Protein AF-A0A380JG86-F1 (afdb_monomer_lite)

Organism: NCBI:txid764290

Sequence (76 aa):
MKLDTLRNDIIVKQKKGLPFITASVMIWSLITLVAALNISIDVKHILVFCCAVPILPLAWVIGKMMKVDIFLRKTN

Foldseek 3Di:
DPVVVVVVVVVLVVVLCVLLVVLVVVLVVVLVVLVPDPDDPVVNVVVNVVSVVCSPVSSVVSCVVVVRDNDPPPDD

Structure (mmCIF, N/CA/C/O backbone):
data_AF-A0A380JG86-F1
#
_entry.id   AF-A0A380JG86-F1
#
loop_
_atom_site.group_PDB
_atom_site.id
_atom_site.type_symbol
_atom_site.label_atom_id
_atom_site.label_alt_id
_atom_site.label_comp_id
_atom_site.label_asym_id
_atom_site.label_entity_id
_atom_site.label_seq_id
_atom_site.pdbx_PDB_ins_code
_atom_site.Cartn_x
_atom_site.Cartn_y
_atom_site.Cartn_z
_atom_site.occupancy
_atom_site.B_iso_or_equiv
_atom_site.auth_seq_id
_atom_site.auth_comp_id
_atom_site.auth_asym_id
_atom_site.auth_atom_id
_atom_site.pdbx_PDB_model_num
ATOM 1 N N . MET A 1 1 ? 21.381 13.916 -28.135 1.00 58.91 1 MET A N 1
ATOM 2 C CA . MET A 1 1 ? 21.121 12.695 -27.336 1.00 58.91 1 MET A CA 1
ATOM 3 C C . MET A 1 1 ? 21.492 12.939 -25.877 1.00 58.91 1 MET A C 1
ATOM 5 O O . MET A 1 1 ? 22.672 12.912 -25.556 1.00 58.91 1 MET A O 1
ATOM 9 N N . LYS A 1 2 ? 20.509 13.247 -25.019 1.00 70.81 2 LYS A N 1
ATOM 10 C CA . LYS A 1 2 ? 20.621 13.123 -23.546 1.00 70.81 2 LYS A CA 1
ATOM 11 C C . LYS A 1 2 ? 19.285 13.380 -22.840 1.00 70.81 2 LYS A C 1
ATOM 13 O O . LYS A 1 2 ? 19.024 12.776 -21.811 1.00 70.81 2 LYS A O 1
ATOM 18 N N . LEU A 1 3 ? 18.444 14.257 -23.396 1.00 83.44 3 LEU A N 1
ATOM 19 C CA . LEU A 1 3 ? 17.181 14.678 -22.775 1.00 83.44 3 LEU A CA 1
ATOM 20 C C . LEU A 1 3 ? 16.059 13.645 -22.941 1.00 83.44 3 LEU A C 1
ATOM 22 O O . LEU A 1 3 ? 15.385 13.334 -21.964 1.00 83.44 3 LEU A O 1
ATOM 26 N N . ASP A 1 4 ? 15.892 13.061 -24.130 1.00 85.94 4 ASP A N 1
ATOM 27 C CA . ASP A 1 4 ? 14.846 12.055 -24.378 1.00 85.94 4 ASP A CA 1
ATOM 28 C C . ASP A 1 4 ? 15.046 10.776 -23.560 1.00 85.94 4 ASP A C 1
ATOM 30 O O . ASP A 1 4 ? 14.090 10.204 -23.038 1.00 85.94 4 ASP A O 1
ATOM 34 N N . THR A 1 5 ? 16.296 10.349 -23.383 1.00 82.88 5 THR A N 1
ATOM 35 C CA . THR A 1 5 ? 16.645 9.215 -22.516 1.00 82.88 5 THR A CA 1
ATOM 36 C C . THR A 1 5 ? 16.341 9.533 -21.053 1.00 82.88 5 THR A C 1
ATOM 38 O O . THR A 1 5 ? 15.692 8.739 -20.377 1.00 82.88 5 THR A O 1
ATOM 41 N N . LEU A 1 6 ? 16.699 10.737 -20.589 1.00 84.44 6 LEU A N 1
ATOM 42 C CA . LEU A 1 6 ? 16.432 11.175 -19.217 1.00 84.44 6 LEU A CA 1
ATOM 43 C C . LEU A 1 6 ? 14.926 11.290 -18.935 1.00 84.44 6 LEU A C 1
ATOM 45 O O . LEU A 1 6 ? 14.456 10.892 -17.872 1.00 84.44 6 LEU A O 1
ATOM 49 N N . ARG A 1 7 ? 14.153 11.790 -19.906 1.00 84.94 7 ARG A N 1
ATOM 50 C CA . ARG A 1 7 ? 12.691 11.879 -19.821 1.00 84.94 7 ARG A CA 1
ATOM 51 C C . ARG A 1 7 ? 12.059 10.495 -19.681 1.00 84.94 7 ARG A C 1
ATOM 53 O O . ARG A 1 7 ? 11.189 10.317 -18.831 1.00 84.94 7 ARG A O 1
ATOM 60 N N . ASN A 1 8 ? 12.503 9.520 -20.473 1.00 83.94 8 ASN A N 1
ATOM 61 C CA . ASN A 1 8 ? 12.006 8.147 -20.376 1.00 83.94 8 ASN A CA 1
ATOM 62 C C . ASN A 1 8 ? 12.336 7.508 -19.017 1.00 83.94 8 ASN A C 1
ATOM 64 O O . ASN A 1 8 ? 11.452 6.912 -18.400 1.00 83.94 8 ASN A O 1
ATOM 68 N N . ASP A 1 9 ? 13.547 7.711 -18.493 1.00 82.56 9 ASP A N 1
ATOM 69 C CA . ASP A 1 9 ? 13.927 7.215 -17.162 1.00 82.56 9 ASP A CA 1
ATOM 70 C C . ASP A 1 9 ? 13.070 7.812 -16.037 1.00 82.56 9 ASP A C 1
ATOM 72 O O . ASP A 1 9 ? 12.672 7.106 -15.103 1.00 82.56 9 ASP A O 1
ATOM 76 N N . ILE A 1 10 ? 12.751 9.107 -16.124 1.00 82.94 10 ILE A N 1
ATOM 77 C CA . ILE A 1 10 ? 11.879 9.786 -15.157 1.00 82.94 10 ILE A CA 1
ATOM 78 C C . ILE A 1 10 ? 10.464 9.192 -15.203 1.00 82.94 10 ILE A C 1
ATOM 80 O O . ILE A 1 10 ? 9.913 8.863 -14.151 1.00 82.94 10 ILE A O 1
ATOM 84 N N . ILE A 1 11 ? 9.904 8.969 -16.397 1.00 80.25 11 ILE A N 1
ATOM 85 C CA . ILE A 1 11 ? 8.569 8.368 -16.572 1.00 80.25 11 ILE A CA 1
ATOM 86 C C . ILE A 1 11 ? 8.511 6.964 -15.953 1.00 80.25 11 ILE A C 1
ATOM 88 O O . ILE A 1 11 ? 7.556 6.630 -15.244 1.00 80.25 11 ILE A O 1
ATOM 92 N N . VAL A 1 12 ? 9.539 6.142 -16.180 1.00 78.56 12 VAL A N 1
ATOM 93 C CA . VAL A 1 12 ? 9.619 4.786 -15.617 1.00 78.56 12 VAL A CA 1
ATOM 94 C C . VAL A 1 12 ? 9.733 4.827 -14.091 1.00 78.56 12 VAL A C 1
ATOM 96 O O . VAL A 1 12 ? 9.081 4.034 -13.412 1.00 78.56 12 VAL A O 1
ATOM 99 N N . LYS A 1 13 ? 10.504 5.766 -13.524 1.00 76.56 13 LYS A N 1
ATOM 100 C CA . LYS A 1 13 ? 10.624 5.936 -12.065 1.00 76.56 13 LYS A CA 1
ATOM 101 C C . LYS A 1 13 ? 9.332 6.445 -11.422 1.00 76.56 13 LYS A C 1
ATOM 103 O O . LYS A 1 13 ? 8.939 5.913 -10.388 1.00 76.56 13 LYS A O 1
ATOM 108 N N . GLN A 1 14 ? 8.643 7.412 -12.028 1.00 73.25 14 GLN A N 1
ATOM 109 C CA . GLN A 1 14 ? 7.391 7.953 -11.483 1.00 73.25 14 GLN A CA 1
ATOM 110 C C . GLN A 1 14 ? 6.270 6.909 -11.444 1.00 73.25 14 GLN A C 1
ATOM 112 O O . GLN A 1 14 ? 5.518 6.852 -10.471 1.00 73.25 14 GLN A O 1
ATOM 117 N N . LYS A 1 15 ? 6.199 6.019 -12.443 1.00 75.00 15 LYS A N 1
ATOM 118 C CA . LYS A 1 15 ? 5.221 4.918 -12.459 1.00 75.00 15 LYS A CA 1
ATOM 119 C C . LYS A 1 15 ? 5.362 3.977 -11.255 1.00 75.00 15 LYS A C 1
ATOM 121 O O . LYS A 1 15 ? 4.362 3.394 -10.859 1.00 75.00 15 LYS A O 1
ATOM 126 N N . LYS A 1 16 ? 6.542 3.886 -10.624 1.00 70.75 16 LYS A N 1
ATOM 127 C CA . LYS A 1 16 ? 6.793 3.040 -9.437 1.00 70.75 16 LYS A CA 1
ATOM 128 C C . LYS A 1 16 ? 6.158 3.554 -8.148 1.00 70.75 16 LYS A C 1
ATOM 130 O O . LYS A 1 16 ? 5.869 2.751 -7.269 1.00 70.75 16 LYS A O 1
ATOM 135 N N . GLY A 1 17 ? 5.923 4.862 -8.035 1.00 75.12 17 GLY A N 1
ATOM 136 C CA . GLY A 1 17 ? 5.221 5.450 -6.887 1.00 75.12 17 GLY A CA 1
ATOM 137 C C . GLY A 1 17 ? 3.697 5.333 -6.982 1.00 75.12 17 GLY A C 1
ATOM 138 O O . GLY A 1 17 ? 3.004 5.433 -5.972 1.00 75.12 17 GLY A O 1
ATOM 139 N N . LEU A 1 18 ? 3.171 5.080 -8.184 1.00 80.25 18 LEU A N 1
ATOM 140 C CA . LEU A 1 18 ? 1.736 5.022 -8.450 1.00 80.25 18 LEU A CA 1
ATOM 141 C C . LEU A 1 18 ? 0.998 3.964 -7.603 1.00 80.25 18 LEU A C 1
ATOM 143 O O . LEU A 1 18 ? -0.017 4.319 -7.007 1.00 80.25 18 LEU A O 1
ATOM 147 N N . PRO A 1 19 ? 1.506 2.724 -7.439 1.00 82.88 19 PRO A N 1
ATOM 148 C CA . PRO A 1 19 ? 0.841 1.712 -6.618 1.00 82.88 19 PRO A CA 1
ATOM 149 C C . PRO A 1 19 ? 0.714 2.107 -5.142 1.00 82.88 19 PRO A C 1
ATOM 151 O O . PRO A 1 19 ? -0.264 1.748 -4.495 1.00 82.88 19 PRO A O 1
ATOM 154 N N . PHE A 1 20 ? 1.676 2.870 -4.610 1.00 82.31 20 PHE A N 1
ATOM 155 C CA . PHE A 1 20 ? 1.639 3.354 -3.229 1.00 82.31 20 PHE A CA 1
ATOM 156 C C . PHE A 1 20 ? 0.556 4.423 -3.040 1.00 82.31 20 PHE A C 1
ATOM 158 O O . PHE A 1 20 ? -0.193 4.389 -2.066 1.00 82.31 20 PHE A O 1
ATOM 165 N N . ILE A 1 21 ? 0.425 5.336 -4.008 1.00 86.94 21 ILE A N 1
ATOM 166 C CA . ILE A 1 21 ? -0.633 6.355 -4.010 1.00 86.94 21 ILE A CA 1
ATOM 167 C C . ILE A 1 21 ? -2.006 5.681 -4.121 1.00 86.94 21 ILE A C 1
ATOM 169 O O . ILE A 1 21 ? -2.910 6.002 -3.354 1.00 86.94 21 ILE A O 1
ATOM 173 N N . THR A 1 22 ? -2.154 4.700 -5.017 1.00 85.25 22 THR A N 1
ATOM 174 C CA . THR A 1 22 ? -3.402 3.937 -5.164 1.00 85.25 22 THR A CA 1
ATOM 175 C C . THR A 1 22 ? -3.761 3.170 -3.888 1.00 85.25 22 THR A C 1
ATOM 177 O O . THR A 1 22 ? -4.910 3.228 -3.452 1.00 85.25 22 THR A O 1
ATOM 180 N N . ALA A 1 23 ? -2.789 2.513 -3.246 1.00 86.56 23 ALA A N 1
ATOM 181 C CA . ALA A 1 23 ? -2.998 1.849 -1.959 1.00 86.56 23 ALA A CA 1
ATOM 182 C C . ALA A 1 23 ? -3.447 2.838 -0.870 1.00 86.56 23 ALA A C 1
ATOM 184 O O . ALA A 1 23 ? -4.373 2.544 -0.120 1.00 86.56 23 ALA A O 1
ATOM 185 N N . SER A 1 24 ? -2.843 4.030 -0.821 1.00 86.94 24 SER A N 1
ATOM 186 C CA . SER A 1 24 ? -3.203 5.082 0.137 1.00 86.94 24 SER A CA 1
ATOM 187 C C . SER A 1 24 ? -4.661 5.529 -0.009 1.00 86.94 24 SER A C 1
ATOM 189 O O . SER A 1 24 ? -5.389 5.573 0.982 1.00 86.94 24 SER A O 1
ATOM 191 N N . VAL A 1 25 ? -5.124 5.783 -1.239 1.00 90.31 25 VAL A N 1
ATOM 192 C CA . VAL A 1 25 ? -6.526 6.162 -1.505 1.00 90.31 25 VAL A CA 1
ATOM 193 C C . VAL A 1 25 ? -7.493 5.064 -1.051 1.00 90.31 25 VAL A C 1
ATOM 195 O O . VAL A 1 25 ? -8.519 5.356 -0.438 1.00 90.31 25 VAL A O 1
ATOM 198 N N . MET A 1 26 ? -7.147 3.797 -1.297 1.00 87.25 26 MET A N 1
ATOM 199 C CA . MET A 1 26 ? -7.959 2.651 -0.883 1.00 87.25 26 MET A CA 1
ATOM 200 C C . MET A 1 26 ? -8.061 2.540 0.646 1.00 87.25 26 MET A C 1
ATOM 202 O O . MET A 1 26 ? -9.146 2.325 1.182 1.00 87.25 26 MET A O 1
ATOM 206 N N . ILE A 1 27 ? -6.949 2.745 1.355 1.00 89.06 27 ILE A N 1
ATOM 207 C CA . ILE A 1 27 ? -6.892 2.691 2.823 1.00 89.06 27 ILE A CA 1
ATOM 208 C C . ILE A 1 27 ? -7.674 3.847 3.442 1.00 89.06 27 ILE A C 1
ATOM 210 O O . ILE A 1 27 ? -8.470 3.625 4.349 1.00 89.06 27 ILE A O 1
ATOM 214 N N . TRP A 1 28 ? -7.505 5.068 2.929 1.00 89.06 28 TRP A N 1
ATOM 215 C CA . TRP A 1 28 ? -8.271 6.225 3.390 1.00 89.06 28 TRP A CA 1
ATOM 216 C C . TRP A 1 28 ? -9.773 6.040 3.183 1.00 89.06 28 TRP A C 1
ATOM 218 O O . TRP A 1 28 ? -10.544 6.348 4.086 1.00 89.06 28 TRP A O 1
ATOM 228 N N . SER A 1 29 ? -10.190 5.462 2.053 1.00 89.62 29 SER A N 1
ATOM 229 C CA . SER A 1 29 ? -11.595 5.109 1.823 1.00 89.62 29 SER A CA 1
ATOM 230 C C . SER A 1 29 ? -12.119 4.120 2.873 1.00 89.62 29 SER A C 1
ATOM 232 O O . SER A 1 29 ? -13.211 4.316 3.409 1.00 89.62 29 SER A O 1
ATOM 234 N N . LEU A 1 30 ? -11.321 3.108 3.232 1.00 87.31 30 LEU A N 1
ATOM 235 C CA . LEU A 1 30 ? -11.662 2.136 4.273 1.00 87.31 30 LEU A CA 1
ATOM 236 C C . LEU A 1 30 ? -11.772 2.791 5.658 1.00 87.31 30 LEU A C 1
ATOM 238 O O . LEU A 1 30 ? -12.728 2.542 6.388 1.00 87.31 30 LEU A O 1
ATOM 242 N N . ILE A 1 31 ? -10.833 3.680 5.994 1.00 87.81 31 ILE A N 1
ATOM 243 C CA . ILE A 1 31 ? -10.847 4.459 7.239 1.00 87.81 31 ILE A CA 1
ATOM 244 C C . ILE A 1 31 ? -12.094 5.344 7.301 1.00 87.81 31 ILE A C 1
ATOM 246 O O . ILE A 1 31 ? -12.758 5.373 8.333 1.00 87.81 31 ILE A O 1
ATOM 250 N N . THR A 1 32 ? -12.456 6.026 6.211 1.00 89.12 32 THR A N 1
ATOM 251 C CA . THR A 1 32 ? -13.679 6.839 6.141 1.00 89.12 32 THR A CA 1
ATOM 252 C C . THR A 1 32 ? -14.934 5.987 6.329 1.00 89.12 32 THR A C 1
ATOM 254 O O . THR A 1 32 ? -15.846 6.402 7.041 1.00 89.12 32 THR A O 1
ATOM 257 N N . LEU A 1 33 ? -14.975 4.781 5.757 1.00 88.31 33 LEU A N 1
ATOM 258 C CA . LEU A 1 33 ? -16.096 3.857 5.932 1.00 88.31 33 LEU A CA 1
ATOM 259 C C . LEU A 1 33 ? -16.240 3.409 7.396 1.00 88.31 33 LEU A C 1
ATOM 261 O O . LEU A 1 33 ? -17.332 3.454 7.960 1.00 88.31 33 LEU A O 1
ATOM 265 N 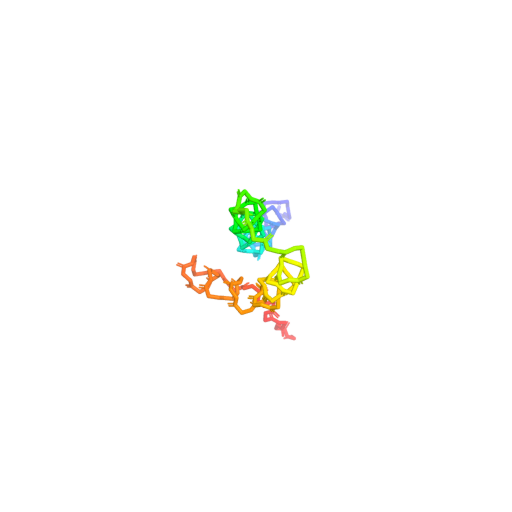N . VAL A 1 34 ? -15.129 3.043 8.038 1.00 85.94 34 VAL A N 1
ATOM 266 C CA . VAL A 1 34 ? -15.086 2.699 9.469 1.00 85.94 34 VAL A CA 1
ATOM 267 C C . VAL A 1 34 ? -15.461 3.906 10.331 1.00 85.94 34 VAL A C 1
ATOM 269 O O . VAL A 1 34 ? -16.164 3.763 11.330 1.00 85.94 34 VAL A O 1
ATOM 272 N N . ALA A 1 35 ? -15.042 5.109 9.928 1.00 84.75 35 ALA A N 1
ATOM 273 C CA . ALA A 1 35 ? -15.383 6.357 10.595 1.00 84.75 35 ALA A CA 1
ATOM 274 C C . ALA A 1 35 ? -16.882 6.690 10.501 1.00 84.75 35 ALA A C 1
ATOM 276 O O . ALA A 1 35 ? -17.440 7.237 11.455 1.00 84.75 35 ALA A O 1
ATOM 277 N N . ALA A 1 36 ? -17.540 6.328 9.398 1.00 86.69 36 ALA A N 1
ATOM 278 C CA . ALA A 1 36 ? -18.978 6.498 9.211 1.00 86.69 36 ALA A CA 1
ATOM 279 C C . ALA A 1 36 ? -19.815 5.484 10.017 1.00 86.69 36 ALA A C 1
ATOM 281 O O . ALA A 1 36 ? -20.949 5.790 10.385 1.00 86.69 36 ALA A O 1
ATOM 282 N N . LEU A 1 37 ? -19.268 4.305 10.346 1.00 85.44 37 LEU A N 1
ATOM 283 C CA . LEU A 1 37 ? -19.938 3.343 11.228 1.00 85.44 37 LEU A CA 1
ATOM 284 C C . LEU A 1 37 ? -20.009 3.863 12.677 1.00 85.44 37 LEU A C 1
ATOM 286 O O . LEU A 1 37 ? -19.028 4.348 13.254 1.00 85.44 37 LEU A O 1
ATOM 290 N N . ASN A 1 38 ? -21.185 3.731 13.294 1.00 78.25 38 ASN A N 1
ATOM 291 C CA . ASN A 1 38 ? -21.449 4.152 14.673 1.00 78.25 38 ASN A CA 1
ATOM 292 C C . ASN A 1 38 ? -21.056 3.047 15.672 1.00 78.25 38 ASN A C 1
ATOM 294 O O . ASN A 1 38 ? -21.887 2.413 16.312 1.00 78.25 38 ASN A O 1
ATOM 298 N N . ILE A 1 39 ? -19.759 2.758 15.704 1.00 81.81 39 ILE A N 1
ATOM 299 C CA . ILE A 1 39 ? -19.116 1.785 16.585 1.00 81.81 39 ILE A CA 1
ATOM 300 C C . ILE A 1 39 ? -18.481 2.525 17.779 1.00 81.81 39 ILE A C 1
ATOM 302 O O . ILE A 1 39 ? -18.072 3.680 17.636 1.00 81.81 39 ILE A O 1
ATOM 306 N N . SER A 1 40 ? -18.361 1.859 18.937 1.00 81.94 40 SER A N 1
ATOM 307 C CA . SER A 1 40 ? -17.690 2.401 20.128 1.00 81.94 40 SER A CA 1
ATOM 308 C C . SER A 1 40 ? -16.297 2.952 19.804 1.00 81.94 40 SER A C 1
ATOM 310 O O . SER A 1 40 ? -15.524 2.340 19.068 1.00 81.94 40 SER A O 1
ATOM 312 N N . ILE A 1 41 ? -15.966 4.114 20.365 1.00 82.31 41 ILE A N 1
ATOM 313 C CA . ILE A 1 41 ? -14.747 4.873 20.044 1.00 82.31 41 ILE A CA 1
ATOM 314 C C . ILE A 1 41 ? -13.472 4.028 20.190 1.00 82.31 41 ILE A C 1
ATOM 316 O O . ILE A 1 41 ? -12.638 4.042 19.286 1.00 82.31 41 ILE A O 1
ATOM 320 N N . ASP A 1 42 ? -13.359 3.213 21.240 1.00 81.62 42 ASP A N 1
ATOM 321 C CA . ASP A 1 42 ? -12.158 2.408 21.513 1.00 81.62 42 ASP A CA 1
ATOM 322 C C . ASP A 1 42 ? -11.824 1.421 20.388 1.00 81.62 42 ASP A C 1
ATOM 324 O O . ASP A 1 42 ? -10.698 1.368 19.887 1.00 81.62 42 ASP A O 1
ATOM 328 N N . VAL A 1 43 ? -12.822 0.670 19.920 1.00 83.12 43 VAL A N 1
ATOM 329 C CA . VAL A 1 43 ? -12.628 -0.289 18.824 1.00 83.12 43 VAL A CA 1
ATOM 330 C C . VAL A 1 43 ? -12.438 0.425 17.483 1.00 83.12 43 VAL A C 1
ATOM 332 O O . VAL A 1 43 ? -11.754 -0.101 16.610 1.00 83.12 43 VAL A O 1
ATOM 335 N N . LYS A 1 44 ? -12.953 1.650 17.329 1.00 84.81 44 LYS A N 1
ATOM 336 C CA . LYS A 1 44 ? -1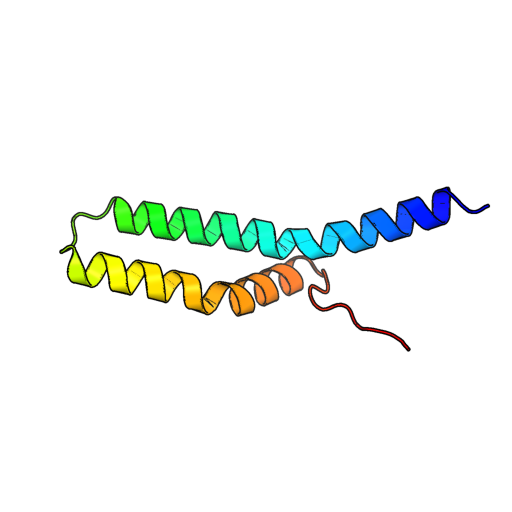2.789 2.475 16.123 1.00 84.81 44 LYS A CA 1
ATOM 337 C C . LYS A 1 44 ? -11.325 2.868 15.904 1.00 84.81 44 LYS A C 1
ATOM 339 O O . LYS A 1 44 ? -10.811 2.715 14.797 1.00 84.81 44 LYS A O 1
ATOM 344 N N . HIS A 1 45 ? -10.630 3.295 16.960 1.00 83.94 45 HIS A N 1
ATOM 345 C CA . HIS A 1 45 ? -9.204 3.635 16.891 1.00 83.9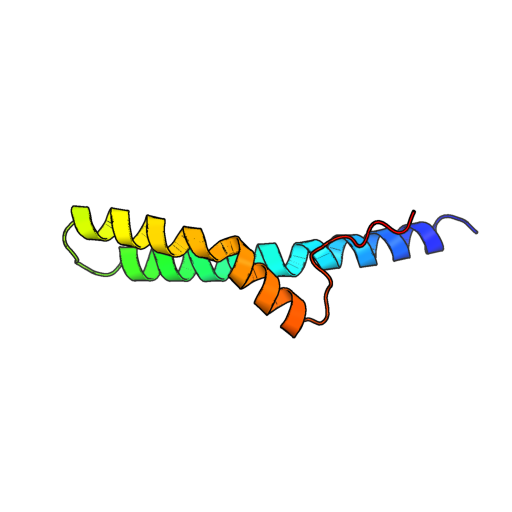4 45 HIS A CA 1
ATOM 346 C C . HIS A 1 45 ? -8.330 2.418 16.563 1.00 83.94 45 HIS A C 1
ATOM 348 O O . HIS A 1 45 ? -7.458 2.505 15.695 1.00 83.94 45 HIS A O 1
ATOM 354 N N . ILE A 1 46 ? -8.596 1.273 17.201 1.00 86.69 46 ILE A N 1
ATOM 355 C CA . ILE A 1 46 ? -7.859 0.024 16.950 1.00 86.69 46 ILE A CA 1
ATOM 356 C C . ILE A 1 46 ? -8.050 -0.441 15.502 1.00 86.69 46 ILE A C 1
ATOM 358 O O . ILE A 1 46 ? -7.087 -0.849 14.850 1.00 86.69 46 ILE A O 1
ATOM 362 N N . LEU A 1 47 ? -9.272 -0.346 14.974 1.00 84.69 47 LEU A N 1
ATOM 363 C CA . LEU A 1 47 ? -9.585 -0.804 13.622 1.00 84.69 47 LEU A CA 1
ATOM 364 C C . LEU A 1 47 ? -8.917 0.074 12.555 1.00 84.69 47 LEU A C 1
ATOM 366 O O . LEU A 1 47 ? -8.331 -0.454 11.613 1.00 84.69 47 LEU A O 1
ATOM 370 N N . VAL A 1 48 ? -8.913 1.397 12.748 1.00 85.44 48 VAL A N 1
ATOM 371 C CA . VAL A 1 48 ? -8.177 2.338 11.885 1.00 85.44 48 VAL A CA 1
ATOM 372 C C . VAL A 1 48 ? -6.675 2.047 11.905 1.00 85.44 48 VAL A C 1
ATOM 374 O O . VAL A 1 48 ? -6.041 2.024 10.848 1.00 85.44 48 VAL A O 1
ATOM 377 N N . PHE A 1 49 ? -6.105 1.762 13.080 1.00 85.00 49 PHE A N 1
ATOM 378 C CA . PHE A 1 49 ? -4.689 1.414 13.200 1.00 85.00 49 PHE A CA 1
ATOM 379 C C . PHE A 1 49 ? -4.371 0.099 12.475 1.00 85.00 49 PHE A C 1
ATOM 381 O O . PHE A 1 49 ? -3.409 0.022 11.713 1.00 85.00 49 PHE A O 1
ATOM 388 N N .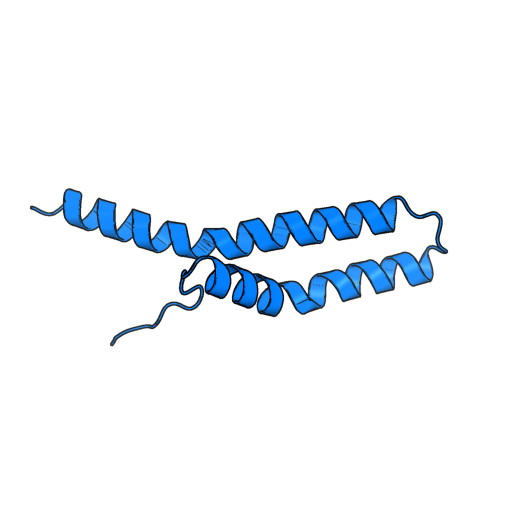 CYS A 1 50 ? -5.226 -0.913 12.639 1.00 84.94 50 CYS A N 1
ATOM 389 C CA . CYS A 1 50 ? -5.105 -2.200 11.960 1.00 84.94 50 CYS A CA 1
ATOM 390 C C . CYS A 1 50 ? -5.209 -2.063 10.433 1.00 84.94 50 CYS A C 1
ATOM 392 O O . CYS A 1 50 ? -4.435 -2.693 9.717 1.00 84.94 50 CYS A O 1
ATOM 394 N N . CYS A 1 51 ? -6.090 -1.192 9.925 1.00 81.12 51 CYS A N 1
ATOM 395 C CA . CYS A 1 51 ? -6.199 -0.911 8.493 1.00 81.12 51 CYS A CA 1
ATOM 396 C C . CYS A 1 51 ? -4.910 -0.327 7.898 1.00 81.12 51 CYS A C 1
ATOM 398 O O . CYS A 1 51 ? -4.632 -0.590 6.734 1.00 81.12 51 CYS A O 1
ATOM 400 N N . ALA A 1 52 ? -4.103 0.413 8.664 1.00 81.38 52 ALA A N 1
ATOM 401 C CA . ALA A 1 52 ? -2.852 0.994 8.169 1.00 81.38 52 ALA A CA 1
ATOM 402 C C . ALA A 1 52 ? -1.684 -0.011 8.107 1.00 81.38 52 ALA A C 1
ATOM 404 O O . ALA A 1 52 ? -0.811 0.121 7.250 1.00 81.38 52 ALA A O 1
ATOM 405 N N . VAL A 1 53 ? -1.669 -1.037 8.969 1.00 83.00 53 VAL A N 1
ATOM 406 C CA . VAL A 1 53 ? -0.603 -2.061 9.029 1.00 83.00 53 VAL A CA 1
ATOM 407 C C . VAL A 1 53 ? -0.344 -2.751 7.675 1.00 83.00 53 VAL A C 1
ATOM 409 O O . VAL A 1 53 ? 0.821 -2.870 7.284 1.00 83.00 53 VAL A O 1
ATOM 412 N N . PRO A 1 54 ? -1.364 -3.170 6.900 1.00 83.06 54 PRO A N 1
ATOM 413 C CA . PRO A 1 54 ? -1.146 -3.815 5.614 1.00 83.06 54 PRO A CA 1
ATOM 414 C C . PRO A 1 54 ? -0.871 -2.850 4.447 1.00 83.06 54 PRO A C 1
ATOM 416 O O . PRO A 1 54 ? -0.840 -3.319 3.314 1.00 83.06 54 PRO A O 1
ATOM 419 N N . ILE A 1 55 ? -0.619 -1.547 4.651 1.00 83.00 55 ILE A N 1
ATOM 420 C CA . ILE A 1 55 ? -0.339 -0.596 3.546 1.00 83.00 55 ILE A CA 1
ATOM 421 C C . ILE A 1 55 ? 0.766 -1.092 2.607 1.00 83.00 55 ILE A C 1
ATOM 423 O O . ILE A 1 55 ? 0.619 -1.033 1.388 1.00 83.00 55 ILE A O 1
ATOM 427 N N . LEU A 1 56 ? 1.869 -1.593 3.167 1.00 81.06 56 LEU A N 1
ATOM 428 C CA . LEU A 1 56 ? 3.022 -2.061 2.399 1.00 81.06 56 LEU A CA 1
ATOM 429 C C . LEU A 1 56 ? 2.722 -3.339 1.598 1.00 81.06 56 LEU A C 1
ATOM 431 O O . LEU A 1 56 ? 2.965 -3.335 0.388 1.00 81.06 56 LEU A O 1
ATOM 435 N N . PRO A 1 57 ? 2.176 -4.417 2.200 1.00 84.12 57 PRO A N 1
ATOM 436 C CA . PRO A 1 57 ? 1.779 -5.592 1.430 1.00 84.12 57 PRO A CA 1
ATOM 437 C C . PRO A 1 57 ? 0.657 -5.287 0.428 1.00 84.12 57 PRO A C 1
ATOM 439 O O . PRO A 1 57 ? 0.685 -5.822 -0.678 1.00 84.12 57 PRO A O 1
ATOM 442 N N . LEU A 1 58 ? -0.278 -4.387 0.750 1.0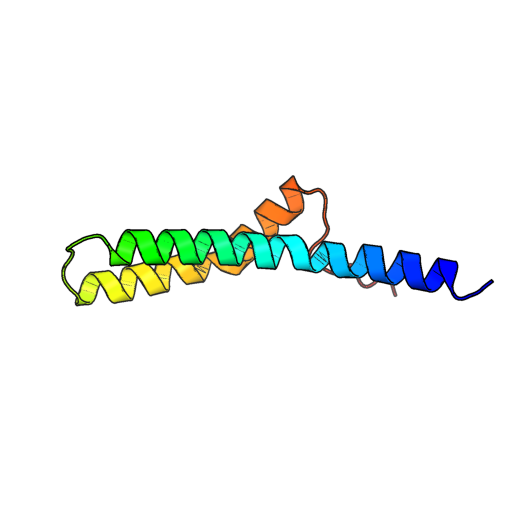0 83.75 58 LEU A N 1
ATOM 443 C CA . LEU A 1 58 ? -1.340 -3.969 -0.169 1.00 83.75 58 LEU A CA 1
ATOM 444 C C . LEU A 1 58 ? -0.769 -3.217 -1.377 1.00 83.75 58 LEU A C 1
ATOM 446 O O . LEU A 1 58 ? -1.092 -3.549 -2.518 1.00 83.75 58 LEU A O 1
ATOM 450 N N . ALA A 1 59 ? 0.135 -2.260 -1.142 1.00 83.50 59 ALA A N 1
ATOM 451 C CA . ALA A 1 59 ? 0.852 -1.574 -2.209 1.00 83.50 59 ALA A CA 1
ATOM 452 C C . ALA A 1 59 ? 1.589 -2.590 -3.083 1.00 83.50 59 ALA A C 1
ATOM 454 O O . ALA A 1 59 ? 1.435 -2.554 -4.300 1.00 83.50 59 ALA A O 1
ATOM 455 N N . TRP A 1 60 ? 2.303 -3.547 -2.481 1.00 82.81 60 TRP A N 1
ATOM 456 C CA . TRP A 1 60 ? 3.016 -4.596 -3.209 1.00 82.81 60 TRP A CA 1
ATOM 457 C C . TRP A 1 60 ? 2.108 -5.431 -4.125 1.00 82.81 60 TRP A C 1
ATOM 459 O O . TRP A 1 60 ? 2.438 -5.635 -5.297 1.00 82.81 60 TRP A O 1
ATOM 469 N N . VAL A 1 61 ? 0.938 -5.852 -3.632 1.00 83.19 61 VAL A N 1
ATOM 470 C CA . VAL A 1 61 ? -0.065 -6.584 -4.426 1.00 83.19 61 VAL A CA 1
ATOM 471 C C . VAL A 1 61 ? -0.579 -5.735 -5.591 1.00 83.19 61 VAL A C 1
ATOM 473 O O . VAL A 1 61 ? -0.631 -6.220 -6.724 1.00 83.19 61 VAL A O 1
ATOM 476 N N . ILE A 1 62 ? -0.893 -4.459 -5.350 1.00 82.06 62 ILE A N 1
ATOM 477 C CA . ILE A 1 62 ? -1.355 -3.533 -6.395 1.00 82.06 62 ILE A CA 1
ATOM 478 C C . ILE A 1 62 ? -0.259 -3.313 -7.448 1.00 82.06 62 ILE A C 1
ATOM 480 O O . ILE A 1 62 ? -0.545 -3.334 -8.645 1.00 82.06 62 ILE A O 1
ATOM 484 N N . GLY A 1 63 ? 1.008 -3.185 -7.043 1.00 80.38 63 GLY A N 1
ATOM 485 C CA . GLY A 1 63 ? 2.128 -3.080 -7.983 1.00 80.38 63 GLY A CA 1
ATOM 486 C C . GLY A 1 63 ? 2.291 -4.323 -8.840 1.00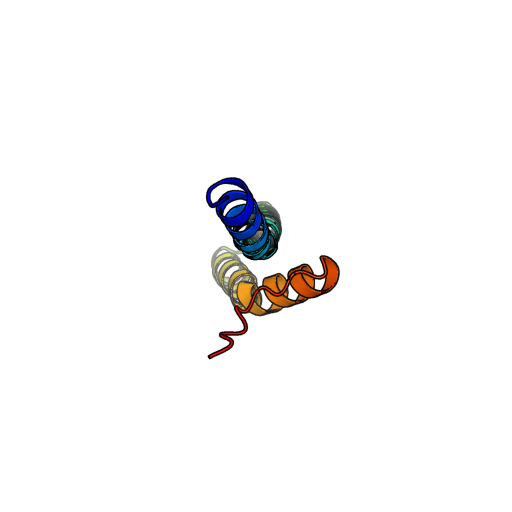 80.38 63 GLY A C 1
ATOM 487 O O . GLY A 1 63 ? 2.461 -4.209 -10.054 1.00 80.38 63 GLY A O 1
ATOM 488 N N . LYS A 1 64 ? 2.137 -5.513 -8.245 1.00 78.94 64 LYS A N 1
ATOM 489 C CA . LYS A 1 64 ? 2.137 -6.777 -8.991 1.00 78.94 64 LYS A CA 1
ATOM 490 C C . LYS A 1 64 ? 0.998 -6.820 -10.015 1.00 78.94 64 LYS A C 1
ATOM 492 O O . LYS A 1 64 ? 1.223 -7.245 -11.147 1.00 78.94 64 LYS A O 1
ATOM 497 N N . MET A 1 65 ? -0.188 -6.322 -9.657 1.00 77.94 65 MET A N 1
ATOM 498 C CA . MET A 1 65 ? -1.342 -6.242 -10.561 1.00 77.94 65 MET A CA 1
ATOM 499 C C . MET A 1 65 ? -1.124 -5.242 -11.707 1.00 77.94 65 MET A C 1
ATOM 501 O O . MET A 1 65 ? -1.486 -5.520 -12.847 1.00 77.94 65 MET A O 1
ATOM 505 N N . MET A 1 66 ? -0.455 -4.117 -11.439 1.00 76.19 66 MET A N 1
ATOM 506 C CA . MET A 1 66 ? -0.096 -3.113 -12.450 1.00 76.19 66 MET A CA 1
ATOM 507 C C . MET A 1 66 ? 1.173 -3.467 -13.251 1.00 76.19 66 MET A C 1
ATOM 509 O O . MET A 1 66 ? 1.575 -2.684 -14.111 1.00 76.19 66 MET A O 1
ATOM 513 N N . LYS A 1 67 ? 1.810 -4.624 -12.994 1.00 70.88 67 LYS A N 1
ATOM 514 C CA . LYS A 1 67 ? 3.133 -5.012 -13.536 1.00 70.88 67 LYS A CA 1
ATOM 515 C C . LYS A 1 67 ? 4.219 -3.953 -13.290 1.00 70.88 67 LYS A C 1
ATOM 517 O O . LYS A 1 67 ? 5.121 -3.765 -14.105 1.00 70.88 67 LYS A O 1
ATOM 522 N N . VAL A 1 68 ? 4.121 -3.244 -12.171 1.00 68.50 68 VAL A N 1
ATOM 523 C CA . VAL A 1 68 ? 5.076 -2.220 -11.757 1.00 68.50 68 VAL A CA 1
ATOM 524 C C . VAL A 1 68 ? 5.880 -2.750 -10.577 1.00 68.50 68 VAL A C 1
ATOM 526 O O . VAL A 1 68 ? 5.334 -3.015 -9.506 1.00 68.50 68 VAL A O 1
ATOM 529 N N . ASP A 1 69 ? 7.196 -2.850 -10.754 1.00 66.19 69 ASP A N 1
ATOM 530 C CA . ASP A 1 69 ? 8.117 -3.125 -9.653 1.00 66.19 69 ASP A CA 1
ATOM 531 C C . ASP A 1 69 ? 8.190 -1.915 -8.715 1.00 66.19 69 ASP A C 1
ATOM 533 O O . ASP A 1 69 ? 8.840 -0.908 -9.011 1.00 66.19 69 ASP A O 1
ATOM 537 N N . ILE A 1 70 ? 7.513 -2.020 -7.570 1.00 66.38 70 ILE A N 1
ATOM 538 C CA . ILE A 1 70 ? 7.550 -1.011 -6.498 1.00 66.38 70 ILE A CA 1
ATOM 539 C C . ILE A 1 70 ? 8.922 -0.990 -5.826 1.00 66.38 70 ILE A C 1
ATOM 541 O O . ILE A 1 70 ? 9.419 0.066 -5.440 1.00 66.38 70 ILE A O 1
ATOM 545 N N . PHE A 1 71 ? 9.568 -2.151 -5.724 1.00 63.31 71 PHE A N 1
ATOM 546 C CA . PHE A 1 71 ? 10.936 -2.242 -5.244 1.00 63.31 71 PHE A CA 1
ATOM 547 C C . PHE A 1 71 ? 11.894 -1.924 -6.389 1.00 63.31 71 PHE A C 1
ATOM 549 O O . PHE A 1 71 ? 11.941 -2.611 -7.409 1.00 63.31 71 PHE A O 1
ATOM 556 N N . LEU A 1 72 ? 12.689 -0.868 -6.219 1.00 55.09 72 LEU A N 1
ATOM 557 C CA . LEU A 1 72 ? 13.844 -0.623 -7.071 1.00 55.09 72 LEU A CA 1
ATOM 558 C C . LEU A 1 72 ? 14.785 -1.828 -6.963 1.00 55.09 72 LEU A C 1
ATOM 560 O O . LEU A 1 72 ? 15.524 -1.953 -5.989 1.00 55.09 72 LEU A O 1
ATOM 564 N N . ARG A 1 73 ? 14.801 -2.701 -7.977 1.00 47.66 73 ARG A N 1
ATOM 565 C CA . ARG A 1 73 ? 15.944 -3.587 -8.197 1.00 47.66 73 ARG A CA 1
ATOM 566 C C . ARG A 1 73 ? 17.141 -2.679 -8.474 1.00 47.66 73 ARG A C 1
ATOM 568 O O . ARG A 1 73 ? 17.254 -2.103 -9.553 1.00 47.66 73 ARG A O 1
ATOM 575 N N . LYS A 1 74 ? 17.985 -2.480 -7.465 1.00 41.38 74 LYS A N 1
ATOM 576 C CA . LYS A 1 74 ? 19.269 -1.802 -7.609 1.00 41.38 74 LYS A CA 1
ATOM 577 C C . LYS A 1 74 ? 20.185 -2.771 -8.357 1.00 41.38 74 LYS A C 1
ATOM 579 O O . LYS A 1 74 ? 20.797 -3.635 -7.742 1.00 41.38 74 LYS A O 1
ATOM 584 N N . THR A 1 75 ? 20.175 -2.705 -9.687 1.00 40.56 75 THR A N 1
ATOM 585 C CA . THR A 1 75 ? 21.251 -3.287 -10.494 1.00 40.56 75 THR A CA 1
ATOM 586 C C . THR A 1 75 ? 22.497 -2.462 -10.196 1.00 40.56 75 THR A C 1
ATOM 588 O O . THR A 1 75 ? 22.486 -1.246 -10.389 1.00 40.56 75 THR A O 1
ATOM 591 N N . ASN A 1 76 ? 23.476 -3.137 -9.599 1.00 33.97 76 ASN A N 1
ATOM 592 C CA . ASN A 1 76 ? 24.851 -2.679 -9.424 1.00 33.97 76 ASN A CA 1
ATOM 593 C C . ASN A 1 76 ? 25.535 -2.626 -10.793 1.00 33.97 76 ASN A C 1
ATOM 595 O O . ASN A 1 76 ? 25.249 -3.550 -11.592 1.00 33.97 76 ASN A O 1
#

Radius of gyration: 17.42 Å; chains: 1; bounding box: 46×22×49 Å

InterPro domains:
  IPR053824 Protein of unknown function DUF7010 [PF22765] (3-73)

Secondary structure (DSSP, 8-state):
--HHHHHHHHHHHHHHHHHHHHHHHHHHHHHHHHHHS---HHHHHHHHHHHHTTHHHHHHHHHHHTT---S-----

pLDDT: mean 79.03, std 11.36, range [33.97, 90.31]